Protein AF-A0A197ZX24-F1 (afdb_monomer)

Solvent-accessible surface area (backbone atoms only — not comparable to full-atom values): 5336 Å² total; per-residue (Å²): 141,55,79,38,79,45,60,33,38,15,67,42,65,69,44,44,52,56,39,48,55,52,40,52,73,71,59,35,79,43,74,47,78,44,76,47,70,73,58,71,67,63,61,52,52,77,73,51,74,71,70,90,76,74,96,78,73,80,67,76,68,67,70,42,44,20,38,32,41,34,34,29,46,54,91,47,46,71,59,50,52,53,49,34,50,74,52,70,28,50,112

Foldseek 3Di:
DDKDKDKKFDLDVVLLVQLQVVCVVLVFVDKDKDQDDCCVVVVVCVVPPPDDDDDDPPPCVVSRRMMMIIIDDPVCVVVSCVSQVVSVIDD

Structure (mmCIF, N/CA/C/O backbone):
data_AF-A0A197ZX24-F1
#
_entry.id   AF-A0A197ZX24-F1
#
loop_
_atom_site.group_PDB
_atom_site.id
_atom_site.type_symbol
_atom_site.label_atom_id
_atom_site.label_alt_id
_atom_site.label_comp_id
_atom_site.label_asym_id
_atom_site.label_entity_id
_atom_site.label_seq_id
_atom_site.pdbx_PDB_ins_code
_atom_site.Cartn_x
_atom_site.Cartn_y
_atom_site.Cartn_z
_atom_site.occupancy
_atom_site.B_iso_or_equiv
_atom_site.auth_seq_id
_atom_site.auth_comp_id
_atom_site.auth_asym_id
_atom_site.auth_atom_id
_atom_site.pdbx_PDB_model_num
ATOM 1 N N . MET A 1 1 ? -10.817 5.556 18.361 1.00 59.44 1 MET A N 1
ATOM 2 C CA . MET A 1 1 ? -10.874 5.254 16.920 1.00 59.44 1 MET A CA 1
ATOM 3 C C . MET A 1 1 ? -9.863 6.176 16.283 1.00 59.44 1 MET A C 1
ATOM 5 O O . MET A 1 1 ? -10.134 7.365 16.190 1.00 59.44 1 MET A O 1
ATOM 9 N N . ALA A 1 2 ? -8.656 5.665 16.056 1.00 79.38 2 ALA A N 1
ATOM 10 C CA . ALA A 1 2 ? -7.568 6.409 15.441 1.00 79.38 2 ALA A CA 1
ATOM 11 C C . ALA A 1 2 ? -7.314 5.752 14.086 1.00 79.38 2 ALA A C 1
ATOM 13 O O . ALA A 1 2 ? -7.042 4.556 14.010 1.00 79.38 2 ALA A O 1
ATOM 14 N N . GLU A 1 3 ? -7.498 6.520 13.024 1.00 83.81 3 GLU A N 1
ATOM 15 C CA . GLU A 1 3 ? -7.274 6.079 11.653 1.00 83.81 3 GLU A CA 1
ATOM 16 C C . GLU A 1 3 ? -5.844 6.458 11.271 1.00 83.81 3 GLU A C 1
ATOM 18 O O . GLU A 1 3 ? -5.371 7.548 11.612 1.00 83.81 3 GLU A O 1
ATOM 23 N N . ARG A 1 4 ? -5.135 5.562 10.583 1.00 87.12 4 ARG A N 1
ATOM 24 C CA . ARG A 1 4 ? -3.778 5.811 10.096 1.00 87.12 4 ARG A CA 1
ATOM 25 C C . ARG A 1 4 ? -3.697 5.602 8.596 1.00 87.12 4 ARG A C 1
ATOM 27 O O . ARG A 1 4 ? -4.080 4.557 8.078 1.00 87.12 4 ARG A O 1
ATOM 34 N N . GLY A 1 5 ? -3.162 6.613 7.921 1.00 88.81 5 GLY A N 1
ATOM 35 C CA . GLY A 1 5 ? -2.731 6.506 6.536 1.00 88.81 5 GLY A CA 1
ATOM 36 C C . GLY A 1 5 ? -1.353 5.857 6.459 1.00 88.81 5 GLY A C 1
ATOM 37 O O . GLY A 1 5 ? -0.461 6.203 7.234 1.00 88.81 5 GLY A O 1
ATOM 38 N N . ILE A 1 6 ? -1.1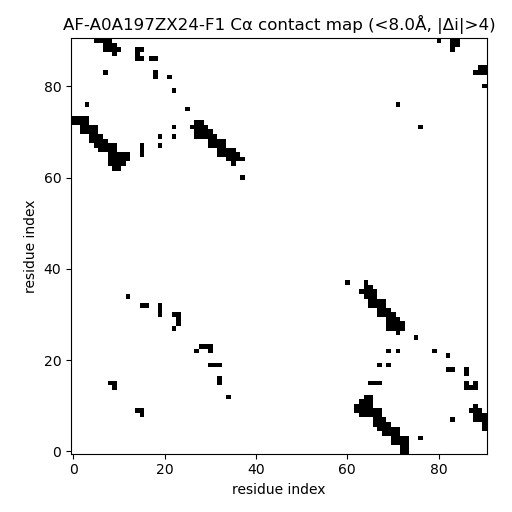92 4.931 5.524 1.00 89.00 6 ILE A N 1
ATOM 39 C CA . ILE A 1 6 ? 0.074 4.309 5.153 1.00 89.00 6 ILE A CA 1
ATOM 40 C C . ILE A 1 6 ? 0.343 4.639 3.692 1.00 89.00 6 ILE A C 1
ATOM 42 O O . ILE A 1 6 ? -0.533 4.460 2.847 1.00 89.00 6 ILE A O 1
ATOM 46 N N . LEU A 1 7 ? 1.561 5.092 3.414 1.00 89.56 7 LEU A N 1
ATOM 47 C CA . LEU A 1 7 ? 2.100 5.242 2.070 1.00 89.56 7 LEU A CA 1
ATOM 48 C C . LEU A 1 7 ? 3.184 4.192 1.897 1.00 89.56 7 LEU A C 1
ATOM 50 O O . LEU A 1 7 ? 4.113 4.145 2.689 1.00 89.56 7 LEU A O 1
ATOM 54 N N . ALA A 1 8 ? 3.036 3.339 0.896 1.00 88.25 8 ALA A N 1
ATOM 55 C CA . ALA A 1 8 ? 3.989 2.292 0.591 1.00 88.25 8 ALA A CA 1
ATOM 56 C C . ALA A 1 8 ? 4.418 2.384 -0.865 1.00 88.25 8 ALA A C 1
ATOM 58 O O . ALA A 1 8 ? 3.595 2.583 -1.757 1.00 88.25 8 ALA A O 1
ATOM 59 N N . TYR A 1 9 ? 5.704 2.202 -1.106 1.00 87.44 9 TYR A N 1
ATOM 60 C CA . TYR A 1 9 ? 6.299 2.282 -2.424 1.00 87.44 9 TYR A CA 1
ATOM 61 C C . TYR A 1 9 ? 6.657 0.891 -2.928 1.00 87.44 9 TYR A C 1
ATOM 63 O O . TYR A 1 9 ? 7.209 0.076 -2.184 1.00 87.44 9 TYR A O 1
ATOM 71 N N . PHE A 1 10 ? 6.372 0.629 -4.201 1.00 87.50 10 PHE A N 1
ATOM 72 C CA . PHE A 1 10 ? 6.615 -0.657 -4.841 1.00 87.50 10 PHE A CA 1
ATOM 73 C C . PHE A 1 10 ? 7.272 -0.490 -6.206 1.00 87.50 10 PHE A C 1
ATOM 75 O O . PHE A 1 10 ? 6.945 0.406 -6.980 1.00 87.50 10 PHE A O 1
ATOM 82 N N . HIS A 1 11 ? 8.140 -1.446 -6.527 1.00 83.25 11 HIS A N 1
ATOM 83 C CA . HIS A 1 11 ? 8.823 -1.531 -7.817 1.00 83.25 11 HIS A CA 1
ATOM 84 C C . HIS A 1 11 ? 7.957 -2.172 -8.913 1.00 83.25 11 HIS A C 1
ATOM 86 O O . HIS A 1 11 ? 8.340 -2.222 -10.080 1.00 83.25 11 HIS A O 1
ATOM 92 N N . SER A 1 12 ? 6.802 -2.751 -8.564 1.00 84.44 12 SER A N 1
ATOM 93 C CA . SER A 1 12 ? 5.910 -3.392 -9.537 1.00 84.44 12 SER A CA 1
ATOM 94 C C . SER A 1 12 ? 4.447 -3.327 -9.104 1.00 84.44 12 SER A C 1
ATOM 96 O O . SER A 1 12 ? 4.159 -3.475 -7.913 1.00 84.44 12 SER A O 1
ATOM 98 N N . PRO A 1 13 ? 3.509 -3.178 -10.058 1.00 83.81 13 PRO A N 1
ATOM 99 C CA . PRO A 1 13 ? 2.082 -3.057 -9.755 1.00 83.81 13 PRO A CA 1
ATOM 100 C C . PRO A 1 13 ? 1.519 -4.327 -9.114 1.00 83.81 13 PRO A C 1
ATOM 102 O O . PRO A 1 13 ? 0.686 -4.239 -8.221 1.00 83.81 13 PRO A O 1
ATOM 105 N N . GLU A 1 14 ? 2.034 -5.500 -9.489 1.00 87.56 14 GLU A N 1
ATOM 106 C CA . GLU A 1 14 ? 1.613 -6.785 -8.919 1.00 87.56 14 GLU A CA 1
ATOM 107 C C . GLU A 1 14 ? 1.889 -6.875 -7.408 1.00 87.56 14 GLU A C 1
ATOM 109 O O . GLU A 1 14 ? 1.076 -7.415 -6.654 1.00 87.56 14 GLU A O 1
ATOM 114 N N . GLN A 1 15 ? 3.011 -6.306 -6.944 1.00 88.62 15 GLN A N 1
ATOM 115 C CA . GLN A 1 15 ? 3.360 -6.269 -5.519 1.00 88.62 15 GLN A CA 1
ATOM 116 C C . GLN A 1 15 ? 2.382 -5.367 -4.752 1.00 88.62 15 GLN A C 1
ATOM 118 O O . GLN A 1 15 ? 1.847 -5.770 -3.714 1.00 88.62 15 GLN A O 1
ATOM 123 N N . ALA A 1 16 ? 2.077 -4.191 -5.309 1.00 87.69 16 ALA A N 1
ATOM 124 C CA . ALA A 1 16 ? 1.107 -3.262 -4.739 1.00 87.69 16 ALA A CA 1
ATOM 125 C C . ALA A 1 16 ? -0.314 -3.851 -4.717 1.00 87.69 16 ALA A C 1
ATOM 127 O O . ALA A 1 16 ? -0.971 -3.812 -3.680 1.00 87.69 16 ALA A O 1
ATOM 128 N N . GLU A 1 17 ? -0.788 -4.469 -5.803 1.00 88.56 17 GLU A N 1
ATOM 129 C CA . GLU A 1 17 ? -2.108 -5.120 -5.845 1.00 88.56 17 GLU A CA 1
ATOM 130 C C . GLU A 1 17 ? -2.229 -6.277 -4.843 1.00 88.56 17 GLU A C 1
ATOM 132 O O . GLU A 1 17 ? -3.265 -6.441 -4.181 1.00 88.56 17 GLU A O 1
ATOM 137 N N . GLY A 1 18 ? -1.161 -7.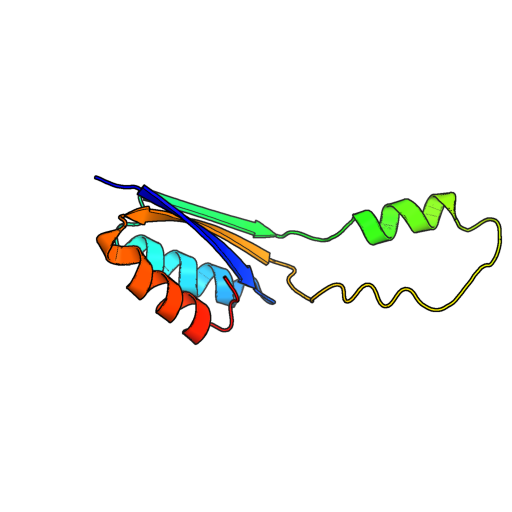065 -4.688 1.00 89.62 18 GLY A N 1
ATOM 138 C CA . GLY A 1 18 ? -1.102 -8.142 -3.704 1.00 89.62 18 GLY A CA 1
ATOM 139 C C . GLY A 1 18 ? -1.248 -7.626 -2.271 1.00 89.62 18 GLY A C 1
ATOM 140 O O . GLY A 1 18 ? -1.968 -8.222 -1.462 1.00 89.62 18 GLY A O 1
ATOM 141 N N . VAL A 1 19 ? -0.611 -6.497 -1.955 1.00 90.75 19 VAL A N 1
ATOM 142 C CA . VAL A 1 19 ? -0.744 -5.825 -0.655 1.00 90.75 19 VAL A CA 1
ATOM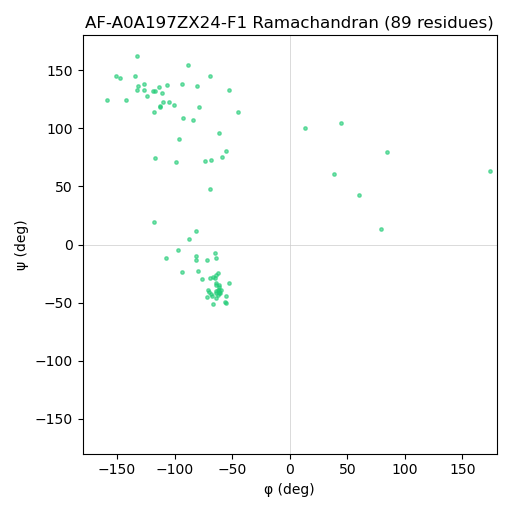 143 C C . VAL A 1 19 ? -2.112 -5.175 -0.503 1.00 90.75 19 VAL A C 1
ATOM 145 O O . VAL A 1 19 ? -2.753 -5.375 0.527 1.00 90.75 19 VAL A O 1
ATOM 148 N N . ALA A 1 20 ? -2.604 -4.477 -1.524 1.00 88.81 20 ALA A N 1
ATOM 149 C CA . ALA A 1 20 ? -3.913 -3.837 -1.514 1.00 88.81 20 ALA A CA 1
ATOM 150 C C . ALA A 1 20 ? -5.023 -4.846 -1.204 1.00 88.81 20 ALA A C 1
ATOM 152 O O . ALA A 1 20 ? -5.870 -4.597 -0.347 1.00 88.81 20 ALA A O 1
ATOM 153 N N . SER A 1 21 ? -4.970 -6.029 -1.822 1.00 89.81 21 SER A N 1
ATOM 154 C CA . SER A 1 21 ? -5.915 -7.120 -1.564 1.00 89.81 21 SER A CA 1
ATOM 155 C C . SER A 1 21 ? -5.867 -7.609 -0.112 1.00 89.81 21 SER A C 1
ATOM 157 O O . SER A 1 21 ? -6.912 -7.829 0.506 1.00 89.81 21 SER A O 1
ATOM 159 N N . LYS A 1 22 ? -4.664 -7.737 0.464 1.00 89.75 22 LYS A N 1
ATOM 160 C CA . LYS A 1 22 ? -4.473 -8.129 1.870 1.00 89.75 22 LYS A CA 1
ATOM 161 C C . LYS A 1 22 ? -4.951 -7.042 2.836 1.00 89.75 22 LYS A C 1
ATOM 163 O O . LYS A 1 22 ? -5.632 -7.363 3.804 1.00 89.75 22 LYS A O 1
ATOM 168 N N . LEU A 1 23 ? -4.661 -5.771 2.560 1.00 88.62 23 LEU A N 1
ATOM 169 C CA . LEU A 1 23 ? -5.133 -4.637 3.361 1.00 88.62 23 LEU A CA 1
ATOM 170 C C . LEU A 1 23 ? -6.661 -4.525 3.322 1.00 88.62 23 LEU A C 1
ATOM 172 O O . LEU A 1 23 ? -7.291 -4.344 4.363 1.00 88.62 23 LEU A O 1
ATOM 176 N N . ARG A 1 24 ? -7.282 -4.753 2.159 1.00 86.62 24 ARG A N 1
ATOM 177 C CA . ARG A 1 24 ? -8.747 -4.812 2.036 1.00 86.62 24 ARG A CA 1
ATOM 178 C C . ARG A 1 24 ? -9.349 -5.937 2.879 1.00 86.62 24 ARG A C 1
ATOM 180 O O . ARG A 1 24 ? -10.383 -5.740 3.513 1.00 86.62 24 ARG A O 1
ATOM 187 N N . ALA A 1 25 ? -8.690 -7.096 2.942 1.00 87.06 25 ALA A N 1
ATOM 188 C CA . ALA A 1 25 ? -9.107 -8.203 3.808 1.00 87.06 25 ALA A CA 1
ATOM 189 C C . ALA A 1 25 ? -8.961 -7.877 5.309 1.00 87.06 25 ALA A C 1
ATOM 191 O O . ALA A 1 25 ? -9.739 -8.374 6.122 1.00 87.06 25 ALA A O 1
ATOM 192 N N . LEU A 1 26 ? -8.020 -6.999 5.670 1.00 85.50 26 LEU A N 1
ATOM 193 C CA . LEU A 1 26 ? -7.810 -6.493 7.032 1.00 85.50 26 LEU A CA 1
ATOM 194 C C . LEU A 1 26 ? -8.761 -5.345 7.419 1.00 85.50 26 LEU A C 1
ATOM 196 O O . LEU A 1 26 ? -8.576 -4.727 8.462 1.00 85.50 26 LEU A O 1
ATOM 200 N N . ARG A 1 27 ? -9.805 -5.088 6.618 1.00 83.19 27 ARG A N 1
ATOM 201 C CA . ARG A 1 27 ? -10.733 -3.953 6.765 1.00 83.19 27 ARG A CA 1
ATOM 202 C C . ARG A 1 27 ? -10.052 -2.588 6.670 1.00 83.19 27 ARG A C 1
ATOM 204 O O . ARG A 1 27 ? -10.384 -1.678 7.428 1.00 83.19 27 ARG A O 1
ATOM 211 N N . ALA A 1 28 ? -9.132 -2.428 5.723 1.00 84.94 28 ALA A N 1
ATOM 212 C CA . ALA A 1 28 ? -8.754 -1.091 5.292 1.00 84.94 28 ALA A CA 1
ATOM 213 C C . ALA A 1 28 ? -10.006 -0.291 4.902 1.00 84.94 28 ALA A C 1
ATOM 215 O O . ALA A 1 28 ? -10.890 -0.805 4.212 1.00 84.94 28 ALA A O 1
ATOM 216 N N . LEU A 1 29 ? -10.075 0.941 5.394 1.00 85.06 29 LEU A N 1
ATOM 217 C CA . LEU A 1 29 ? -11.162 1.882 5.145 1.00 85.06 29 LEU A CA 1
ATOM 218 C C . LEU A 1 29 ? -11.119 2.364 3.695 1.00 85.06 29 LEU A C 1
ATOM 220 O O . LEU A 1 29 ? -12.158 2.446 3.047 1.00 85.06 29 LEU A O 1
ATOM 224 N N . ASP A 1 30 ? -9.911 2.623 3.196 1.00 88.19 30 ASP A N 1
ATOM 225 C CA . ASP A 1 30 ? -9.653 3.031 1.819 1.00 88.19 30 ASP A CA 1
ATOM 226 C C . ASP A 1 30 ? -8.294 2.493 1.355 1.00 88.19 30 ASP A C 1
ATOM 228 O O . ASP A 1 30 ? -7.355 2.414 2.150 1.00 88.19 30 ASP A O 1
ATOM 232 N N . VAL A 1 31 ? -8.185 2.088 0.089 1.00 89.75 31 VAL A N 1
ATOM 233 C CA . VAL A 1 31 ? -6.923 1.639 -0.517 1.00 89.75 31 VAL A CA 1
ATOM 234 C C . VAL A 1 31 ? -6.862 2.134 -1.952 1.00 89.75 31 VAL A C 1
ATOM 236 O O . VAL A 1 31 ? -7.733 1.815 -2.759 1.00 89.75 31 VAL A O 1
ATOM 239 N N . GLN A 1 32 ? -5.796 2.852 -2.277 1.00 88.50 32 GLN A N 1
ATOM 240 C CA . GLN A 1 32 ? -5.523 3.417 -3.587 1.00 88.50 32 GLN A CA 1
ATOM 241 C C . GLN A 1 32 ? -4.136 2.980 -4.043 1.00 88.50 32 GLN A C 1
ATOM 243 O O . GLN A 1 32 ? -3.173 3.025 -3.281 1.00 88.50 32 GLN A O 1
ATOM 248 N N . VAL A 1 33 ? -4.046 2.528 -5.290 1.00 88.44 33 VAL A N 1
ATOM 249 C CA . VAL A 1 33 ? -2.784 2.170 -5.939 1.00 88.44 33 VAL A CA 1
ATOM 250 C C . VAL A 1 33 ? -2.621 3.101 -7.126 1.00 88.44 33 VAL A C 1
ATOM 252 O O . VAL A 1 33 ? -3.407 3.050 -8.070 1.00 88.44 33 VAL A O 1
ATOM 255 N N . GLU A 1 34 ? -1.613 3.954 -7.055 1.00 85.94 34 GLU A N 1
ATOM 256 C CA . GLU A 1 34 ? -1.283 4.939 -8.072 1.00 85.94 34 GLU A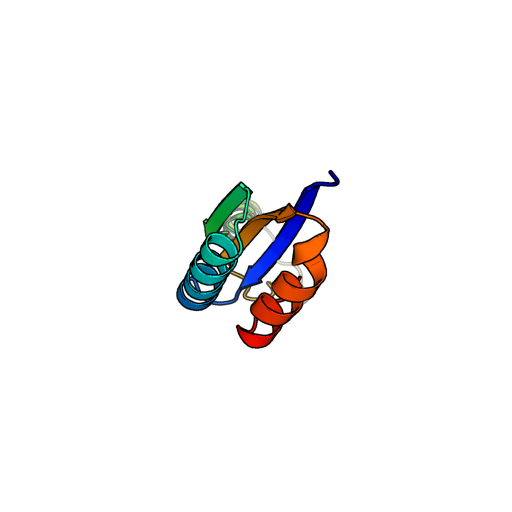 CA 1
ATOM 257 C C . GLU A 1 34 ? 0.028 4.532 -8.743 1.00 85.94 34 GLU A C 1
ATOM 259 O O . GLU A 1 34 ? 1.028 4.246 -8.080 1.00 85.94 34 GLU A O 1
ATOM 264 N N . ARG A 1 35 ? 0.043 4.508 -10.075 1.00 80.25 35 ARG A N 1
ATOM 265 C CA . ARG A 1 35 ? 1.286 4.352 -10.828 1.00 80.25 35 ARG A CA 1
ATOM 266 C C . ARG A 1 35 ? 1.930 5.721 -10.979 1.00 80.25 35 ARG A C 1
ATOM 268 O O . ARG A 1 35 ? 1.450 6.545 -11.751 1.00 80.25 35 ARG A O 1
ATOM 275 N N . PHE A 1 36 ? 3.007 5.950 -10.243 1.00 72.00 36 PHE A N 1
ATOM 276 C CA . PHE A 1 36 ? 3.760 7.189 -10.294 1.00 72.00 36 PHE A CA 1
ATOM 277 C C . PHE A 1 36 ? 4.944 7.017 -11.248 1.00 72.00 36 PHE A C 1
ATOM 279 O O . PHE A 1 36 ? 6.031 6.600 -10.863 1.00 72.00 36 PHE A O 1
ATOM 286 N N . THR A 1 37 ? 4.737 7.335 -12.525 1.00 59.41 37 THR A N 1
ATOM 287 C CA . THR A 1 37 ? 5.861 7.560 -13.438 1.00 59.41 37 THR A CA 1
ATOM 288 C C . THR A 1 37 ? 6.388 8.959 -13.154 1.00 59.41 37 THR A C 1
ATOM 290 O O . THR A 1 37 ? 5.648 9.931 -13.295 1.00 59.41 37 THR A O 1
ATOM 293 N N . ASN A 1 38 ? 7.649 9.072 -12.733 1.00 54.34 38 ASN A N 1
ATOM 294 C CA . ASN A 1 38 ? 8.316 10.359 -12.551 1.00 54.34 38 ASN A CA 1
ATOM 295 C C . ASN A 1 38 ? 8.547 11.029 -13.923 1.00 54.34 38 ASN A C 1
ATOM 297 O O . ASN A 1 38 ? 9.669 11.100 -14.417 1.00 54.34 38 ASN A O 1
ATOM 301 N N . ASP A 1 39 ? 7.477 11.533 -14.540 1.00 48.59 39 ASP A N 1
ATOM 302 C CA . ASP A 1 39 ? 7.490 12.307 -15.795 1.00 48.59 39 ASP A CA 1
ATOM 303 C C . ASP A 1 39 ? 8.232 13.651 -15.631 1.00 48.59 39 ASP A C 1
ATOM 305 O O . ASP A 1 39 ? 8.558 14.346 -16.591 1.00 48.59 39 ASP A O 1
ATOM 309 N N . ILE A 1 40 ? 8.608 13.989 -14.392 1.00 48.00 40 ILE A N 1
ATOM 310 C CA . ILE A 1 40 ? 9.502 15.104 -14.081 1.00 48.00 40 ILE A CA 1
ATOM 311 C C . ILE A 1 40 ? 10.891 14.880 -14.702 1.00 48.00 40 ILE A C 1
ATOM 313 O O . ILE A 1 40 ? 11.550 15.861 -15.010 1.00 48.00 40 ILE A O 1
ATOM 317 N N . GLY A 1 41 ? 11.328 13.644 -14.980 1.00 47.00 41 GLY A N 1
ATOM 318 C CA . GLY A 1 41 ? 12.575 13.394 -15.721 1.00 47.00 41 GLY A CA 1
ATOM 319 C C . GLY A 1 41 ? 12.514 13.797 -17.201 1.00 47.00 41 GLY A C 1
ATOM 320 O O . GLY A 1 41 ? 13.520 14.204 -17.773 1.00 47.00 41 GLY A O 1
ATOM 321 N N . THR A 1 42 ? 11.330 13.754 -17.815 1.00 48.41 42 THR A N 1
ATOM 322 C CA . THR A 1 42 ? 11.155 13.963 -19.263 1.00 48.41 42 THR A CA 1
ATOM 323 C C . THR A 1 42 ? 10.826 15.423 -19.608 1.00 48.41 42 THR A C 1
ATOM 325 O O . THR A 1 42 ? 11.127 15.891 -20.705 1.00 48.41 42 THR A O 1
ATOM 328 N N . GLY A 1 43 ? 10.278 16.192 -18.657 1.00 44.31 43 GLY A N 1
ATOM 329 C CA . GLY A 1 43 ? 9.985 17.622 -18.830 1.00 44.31 43 GLY A CA 1
ATOM 330 C C . GLY A 1 43 ? 11.205 18.556 -18.756 1.00 44.31 43 GLY A C 1
ATOM 331 O O . GLY A 1 43 ? 11.222 19.595 -19.421 1.00 44.31 43 GLY A O 1
ATOM 332 N N . ILE A 1 44 ? 12.245 18.197 -17.992 1.00 49.50 44 ILE A N 1
ATOM 333 C CA . ILE A 1 44 ? 13.507 18.969 -17.933 1.00 49.50 44 ILE A CA 1
ATOM 334 C C . ILE A 1 44 ? 14.437 18.686 -19.118 1.00 49.50 44 ILE A C 1
ATOM 336 O O . ILE A 1 44 ? 15.207 19.573 -19.485 1.00 49.50 44 ILE A O 1
ATOM 340 N N . GLU A 1 45 ? 14.318 17.536 -19.793 1.00 47.50 45 GLU A N 1
ATOM 341 C CA . GLU A 1 45 ? 15.080 17.259 -21.023 1.00 47.50 45 GLU A CA 1
ATOM 342 C C . GLU A 1 45 ? 14.750 18.251 -22.148 1.00 47.50 45 GLU A C 1
ATOM 344 O O . GLU A 1 45 ? 15.639 1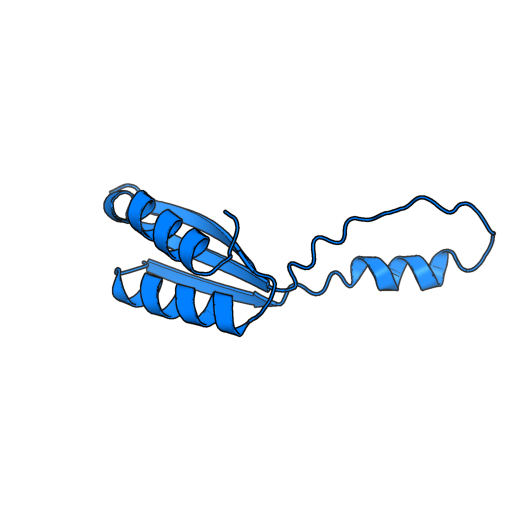8.668 -22.891 1.00 47.50 45 GLU A O 1
ATOM 349 N N . MET A 1 46 ? 13.496 18.707 -22.253 1.00 44.94 46 MET A N 1
ATOM 350 C CA . MET A 1 46 ? 13.094 19.551 -23.383 1.00 44.94 46 MET A CA 1
ATOM 351 C C . MET A 1 46 ? 13.462 21.034 -23.223 1.00 44.94 46 MET A C 1
ATOM 353 O O . MET A 1 46 ? 13.447 21.771 -24.206 1.00 44.94 46 MET A O 1
ATOM 357 N N . SER A 1 47 ? 13.835 21.470 -22.013 1.00 44.78 47 SER A N 1
ATOM 358 C CA . SER A 1 47 ? 14.293 22.849 -21.755 1.00 44.78 47 SER A CA 1
ATOM 359 C C . SER A 1 47 ? 15.802 22.958 -21.491 1.00 44.78 47 SER A C 1
ATOM 361 O O . SER A 1 47 ? 16.328 24.067 -21.497 1.00 44.78 47 SER A O 1
ATOM 363 N N . MET A 1 48 ? 16.500 21.832 -21.281 1.00 49.25 48 MET A N 1
ATOM 364 C CA . MET A 1 48 ? 17.945 21.766 -20.994 1.00 49.25 48 MET A CA 1
ATOM 365 C C . MET A 1 48 ? 18.745 21.002 -22.067 1.00 49.25 48 MET A C 1
ATOM 367 O O . MET A 1 48 ? 19.870 20.577 -21.821 1.00 49.25 48 MET A O 1
ATOM 371 N N . ALA A 1 49 ? 18.203 20.833 -23.278 1.00 50.81 49 ALA A N 1
ATOM 372 C CA . ALA A 1 49 ? 19.004 20.411 -24.434 1.00 50.81 49 ALA A CA 1
ATOM 373 C C . ALA A 1 49 ? 19.944 21.531 -24.938 1.00 50.81 49 ALA A C 1
ATOM 375 O O . ALA A 1 49 ? 20.868 21.272 -25.710 1.00 50.81 49 ALA A O 1
ATOM 376 N N . ASP A 1 50 ? 19.731 22.770 -24.484 1.00 50.78 50 ASP A N 1
ATOM 377 C CA . ASP A 1 50 ? 20.623 23.899 -24.722 1.00 50.78 50 ASP A CA 1
ATOM 378 C C . ASP A 1 50 ? 21.607 24.000 -23.549 1.00 50.78 50 ASP A C 1
ATOM 380 O O . ASP A 1 50 ? 21.242 24.358 -22.434 1.00 50.78 50 ASP A O 1
ATOM 384 N N . SER A 1 51 ? 22.870 23.668 -23.802 1.00 45.09 51 SER A N 1
ATOM 385 C CA . SER A 1 51 ? 23.999 23.853 -22.885 1.00 45.09 51 SER A CA 1
ATOM 386 C C . SER A 1 51 ? 24.237 22.750 -21.839 1.00 45.09 51 SER A C 1
ATOM 388 O O . SER A 1 51 ? 23.986 22.900 -20.649 1.00 45.09 51 SER A O 1
ATOM 390 N N . MET A 1 52 ? 24.873 21.669 -22.307 1.00 53.44 52 MET A N 1
ATOM 391 C CA . MET A 1 52 ? 26.028 21.023 -21.658 1.00 53.44 52 MET A CA 1
ATOM 392 C C . MET A 1 52 ? 26.320 21.463 -20.205 1.00 53.44 52 MET A C 1
ATOM 394 O O . MET A 1 52 ? 27.034 22.447 -20.010 1.00 53.44 52 MET A O 1
ATOM 398 N N . ILE A 1 53 ? 25.916 20.690 -19.193 1.00 52.69 53 ILE A N 1
ATOM 399 C CA . ILE A 1 53 ? 26.688 20.591 -17.944 1.00 52.69 53 ILE A CA 1
ATOM 400 C C . ILE A 1 53 ? 26.335 19.292 -17.189 1.00 52.69 53 ILE A C 1
ATOM 402 O O . ILE A 1 53 ? 25.175 19.009 -16.929 1.00 52.69 53 ILE A O 1
ATOM 406 N N . SER A 1 54 ? 27.372 18.499 -16.900 1.00 44.12 54 SER A N 1
ATOM 407 C CA . SER A 1 54 ? 27.526 17.528 -15.798 1.00 44.12 54 SER A CA 1
ATOM 408 C C . SER A 1 54 ? 26.345 16.591 -15.480 1.00 44.12 54 SER A C 1
ATOM 410 O O . SER A 1 54 ? 25.380 16.975 -14.842 1.00 44.12 54 SER A O 1
ATOM 412 N N . LYS A 1 55 ? 26.363 15.301 -15.837 1.00 52.50 55 LYS A N 1
ATOM 413 C CA . LYS A 1 55 ? 27.256 14.267 -15.272 1.00 52.50 55 LYS A CA 1
ATOM 414 C C . LYS A 1 55 ? 27.478 14.425 -13.764 1.00 52.50 55 LYS A C 1
ATOM 416 O O . LYS A 1 55 ? 28.597 14.700 -13.362 1.00 52.50 55 LYS A O 1
ATOM 421 N N . ASP A 1 56 ? 26.400 14.356 -12.993 1.00 48.81 56 ASP A N 1
ATOM 422 C CA . ASP A 1 56 ? 26.269 13.630 -11.716 1.00 48.81 56 ASP A CA 1
ATOM 423 C C . ASP A 1 56 ? 24.892 13.981 -11.136 1.00 48.81 56 ASP A C 1
ATOM 425 O O . ASP A 1 56 ? 24.746 14.686 -10.144 1.00 48.81 56 ASP A O 1
ATOM 429 N N . LEU A 1 57 ? 23.841 13.596 -11.852 1.00 47.75 57 LEU A N 1
ATOM 430 C CA . LEU A 1 57 ? 22.541 13.467 -11.224 1.00 47.75 57 LEU A CA 1
ATOM 431 C C . LEU A 1 57 ? 22.207 11.993 -11.362 1.00 47.75 57 LEU A C 1
ATOM 433 O O . LEU A 1 57 ? 21.406 11.587 -12.200 1.00 47.75 57 LEU A O 1
ATOM 437 N N . GLU A 1 58 ? 22.877 11.180 -10.540 1.00 47.50 58 GLU A N 1
ATOM 438 C CA . GLU A 1 58 ? 22.219 10.014 -9.965 1.00 47.50 58 GLU A CA 1
ATOM 439 C C . GLU A 1 58 ? 21.019 10.569 -9.190 1.00 47.50 58 GLU A C 1
ATOM 441 O O . GLU A 1 58 ? 21.017 10.695 -7.967 1.00 47.50 58 GLU A O 1
ATOM 446 N N . VAL A 1 59 ? 19.974 10.965 -9.927 1.00 49.50 59 VAL A N 1
ATOM 447 C CA . VAL A 1 59 ? 18.640 10.794 -9.401 1.00 49.50 59 VAL A CA 1
ATOM 448 C C . VAL A 1 59 ? 18.595 9.289 -9.265 1.00 49.50 59 VAL A C 1
ATOM 450 O O . VAL A 1 59 ? 18.397 8.581 -10.258 1.00 49.50 59 VAL A O 1
ATOM 453 N N . ASP A 1 60 ? 18.891 8.802 -8.061 1.00 46.44 60 ASP A N 1
ATOM 454 C CA . ASP A 1 60 ? 18.372 7.541 -7.572 1.00 46.44 60 ASP A CA 1
ATOM 455 C C . ASP A 1 60 ? 16.863 7.721 -7.718 1.00 46.44 60 ASP A C 1
ATOM 457 O O . ASP A 1 60 ? 16.148 8.205 -6.842 1.00 46.44 60 ASP A O 1
ATOM 461 N N . THR A 1 61 ? 16.404 7.516 -8.952 1.00 51.09 61 THR A N 1
ATOM 462 C CA . THR A 1 61 ? 15.015 7.425 -9.335 1.00 51.09 61 THR A CA 1
ATOM 463 C C . THR A 1 61 ? 14.700 6.063 -8.785 1.00 51.09 61 THR A C 1
ATOM 465 O O . THR A 1 61 ? 14.736 5.076 -9.517 1.00 51.09 61 THR A O 1
ATOM 468 N N . VAL A 1 62 ? 14.621 6.003 -7.451 1.00 54.09 62 VAL A N 1
ATOM 469 C CA . VAL A 1 62 ? 14.349 4.812 -6.671 1.00 54.09 62 VAL A CA 1
ATOM 470 C C . VAL A 1 62 ? 13.197 4.197 -7.431 1.00 54.09 62 VAL A C 1
ATOM 472 O O . VAL A 1 62 ? 12.203 4.900 -7.620 1.00 54.09 62 VAL A O 1
ATOM 475 N N . GLY A 1 63 ? 13.415 3.020 -8.028 1.00 55.81 63 GLY A N 1
ATOM 476 C CA . GLY A 1 63 ? 12.608 2.438 -9.111 1.00 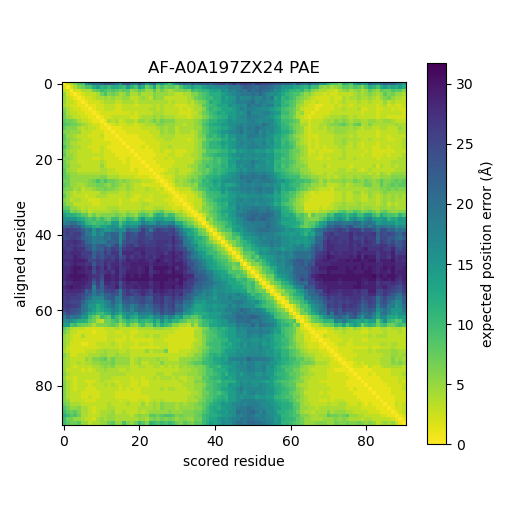55.81 63 GLY A CA 1
ATOM 477 C C . GLY A 1 63 ? 11.217 2.011 -8.650 1.00 55.81 63 GLY A C 1
ATOM 478 O O . GLY A 1 63 ? 10.788 0.884 -8.861 1.00 55.81 63 GLY A O 1
ATOM 479 N N . LEU A 1 64 ? 10.557 2.900 -7.932 1.00 66.81 64 LEU A N 1
ATOM 480 C CA . LEU A 1 64 ? 9.297 2.812 -7.254 1.00 66.81 64 LEU A CA 1
ATOM 481 C C . LEU A 1 64 ? 8.279 3.468 -8.178 1.00 66.81 64 LEU A C 1
ATOM 483 O O . LEU A 1 64 ? 7.794 4.569 -7.936 1.00 66.81 64 LEU A O 1
ATOM 487 N N . ASP A 1 65 ? 7.986 2.777 -9.275 1.00 76.38 65 ASP A N 1
ATOM 488 C CA . ASP A 1 65 ? 6.978 3.186 -10.252 1.00 76.38 65 ASP A CA 1
ATOM 489 C C . ASP A 1 65 ? 5.554 3.200 -9.669 1.00 76.38 65 ASP A C 1
ATOM 491 O O . ASP A 1 65 ? 4.624 3.672 -10.324 1.00 76.38 65 ASP A O 1
ATOM 495 N N . ILE A 1 66 ? 5.342 2.636 -8.475 1.00 86.00 66 ILE A N 1
ATOM 496 C CA . ILE A 1 66 ? 4.018 2.428 -7.891 1.00 86.00 66 ILE A CA 1
ATOM 497 C C . ILE A 1 66 ? 3.983 2.901 -6.440 1.00 86.00 66 ILE A C 1
ATOM 499 O O . ILE A 1 66 ? 4.828 2.530 -5.624 1.00 86.00 66 ILE A O 1
ATOM 503 N N . VAL A 1 67 ? 2.941 3.654 -6.105 1.00 88.50 67 VAL A N 1
ATOM 504 C CA . VAL A 1 67 ? 2.624 4.109 -4.753 1.00 88.50 67 VAL A CA 1
ATOM 505 C C . VAL A 1 67 ? 1.289 3.507 -4.335 1.00 88.50 67 VAL A C 1
ATOM 507 O O . VAL A 1 67 ? 0.308 3.546 -5.073 1.00 88.50 67 VAL A O 1
ATOM 510 N N . LEU A 1 68 ? 1.236 2.949 -3.134 1.00 89.25 68 LEU A N 1
ATOM 511 C CA . LEU A 1 68 ? 0.023 2.462 -2.497 1.00 89.25 68 LEU A CA 1
ATOM 512 C C . LEU A 1 68 ? -0.279 3.349 -1.293 1.00 89.25 68 LEU A C 1
ATOM 514 O O . LEU A 1 68 ? 0.503 3.405 -0.348 1.00 89.25 68 LEU A O 1
ATOM 518 N N . ALA A 1 69 ? -1.429 4.008 -1.315 1.00 90.69 69 ALA A N 1
ATOM 519 C CA . ALA A 1 69 ? -1.968 4.749 -0.187 1.00 90.69 69 ALA A CA 1
ATOM 520 C C . ALA A 1 69 ? -3.121 3.950 0.424 1.00 90.69 69 ALA A C 1
ATOM 522 O O . ALA A 1 69 ? -4.084 3.624 -0.263 1.00 90.69 69 ALA A O 1
ATOM 523 N N . ALA A 1 70 ? -3.044 3.618 1.708 1.00 90.06 70 ALA A N 1
ATOM 524 C CA . 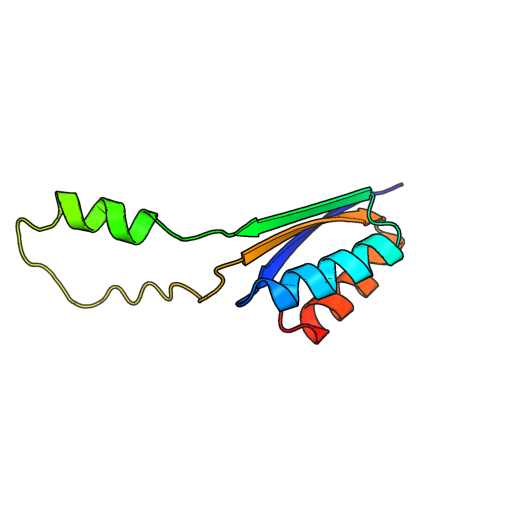ALA A 1 70 ? -4.118 2.912 2.400 1.00 90.06 70 ALA A CA 1
ATOM 525 C C . ALA A 1 70 ? -4.456 3.581 3.727 1.00 90.06 70 ALA A C 1
ATOM 527 O O . ALA A 1 70 ? -3.567 3.923 4.502 1.00 90.06 70 ALA A O 1
ATOM 528 N N . VAL A 1 71 ? -5.746 3.723 4.012 1.00 91.00 71 VAL A N 1
ATOM 529 C CA . VAL A 1 71 ? -6.263 4.171 5.305 1.00 91.00 71 VAL A CA 1
ATOM 530 C C . VAL A 1 71 ? -6.732 2.947 6.069 1.00 91.00 71 VAL A C 1
ATOM 532 O O . VAL A 1 71 ? -7.615 2.216 5.617 1.00 91.00 71 VAL A O 1
ATOM 535 N N . ILE A 1 72 ? -6.140 2.708 7.231 1.00 89.44 72 ILE A N 1
ATOM 536 C CA . ILE A 1 72 ? -6.448 1.555 8.073 1.00 89.44 72 ILE A CA 1
ATOM 537 C C . ILE A 1 72 ? -6.640 1.973 9.529 1.00 89.44 72 ILE A C 1
ATOM 539 O O . ILE A 1 72 ? -6.212 3.046 9.948 1.00 89.44 72 ILE A O 1
ATOM 543 N N . ASP A 1 73 ? -7.275 1.111 10.317 1.00 89.44 73 ASP A N 1
ATOM 544 C CA . ASP A 1 73 ? -7.383 1.328 11.758 1.00 89.44 73 ASP A CA 1
ATOM 545 C C . ASP A 1 73 ? -6.015 1.166 12.442 1.00 89.44 73 ASP A C 1
ATOM 547 O O . ASP A 1 73 ? -5.208 0.311 12.058 1.00 89.44 73 ASP A O 1
ATOM 551 N N . GLU A 1 74 ? -5.761 1.961 13.482 1.00 88.19 74 GLU A N 1
ATOM 552 C CA . GLU A 1 74 ? -4.531 1.906 14.277 1.00 88.19 74 GLU A CA 1
ATOM 553 C C . GLU A 1 74 ? -4.220 0.495 14.806 1.00 88.19 74 GLU A C 1
ATOM 555 O O . GLU A 1 74 ? -3.055 0.102 14.834 1.00 88.19 74 GLU A O 1
ATOM 560 N N . GLN A 1 75 ? -5.237 -0.313 15.131 1.00 87.88 75 GLN A N 1
ATOM 561 C CA . GLN A 1 75 ? -5.062 -1.697 15.597 1.00 87.88 75 GLN A CA 1
ATOM 562 C C . GLN A 1 75 ? -4.440 -2.612 14.524 1.00 87.88 75 GLN A C 1
ATOM 564 O O . GLN A 1 75 ? -3.807 -3.613 14.852 1.00 87.88 75 GLN A O 1
ATOM 569 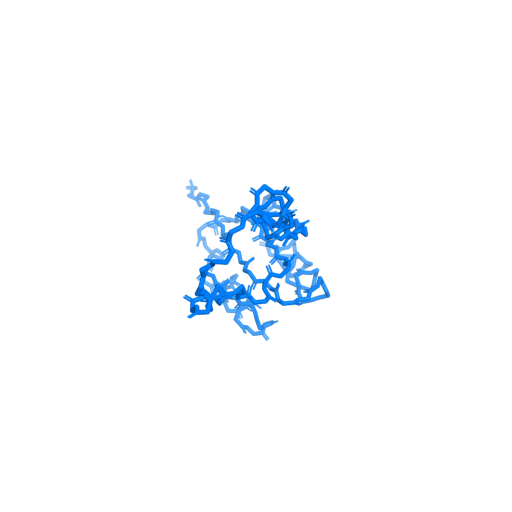N N . CYS A 1 76 ? -4.625 -2.288 13.239 1.00 87.69 76 CYS A N 1
ATOM 570 C CA . CYS A 1 76 ? -4.098 -3.061 12.110 1.00 87.69 76 CYS A CA 1
ATOM 571 C C . CYS A 1 76 ? -2.780 -2.496 11.560 1.00 87.69 76 CYS A C 1
ATOM 573 O O . CYS A 1 76 ? -2.181 -3.120 10.681 1.00 87.69 76 CYS A O 1
ATOM 575 N N . TYR A 1 77 ? -2.312 -1.350 12.067 1.00 88.31 77 TYR A N 1
ATOM 576 C CA . TYR A 1 77 ? -1.141 -0.638 11.548 1.00 88.31 77 TYR A CA 1
ATOM 577 C C . TYR A 1 77 ? 0.124 -1.497 11.518 1.00 88.31 77 TYR A C 1
ATOM 579 O O . TYR A 1 77 ? 0.768 -1.637 10.479 1.00 88.31 77 TYR A O 1
ATOM 587 N N . GLU A 1 78 ? 0.434 -2.159 12.630 1.00 89.38 78 GLU A N 1
ATOM 588 C CA . GLU A 1 78 ? 1.604 -3.037 12.716 1.00 89.38 78 GLU A CA 1
ATOM 589 C C . GLU A 1 78 ? 1.512 -4.241 11.769 1.00 89.38 78 GLU A C 1
ATOM 591 O O . GLU A 1 78 ? 2.517 -4.691 11.216 1.00 89.38 78 GLU A O 1
ATOM 596 N N . GLN A 1 79 ? 0.305 -4.774 11.561 1.00 89.12 79 GLN A N 1
ATOM 597 C CA . GLN A 1 79 ? 0.102 -5.899 10.654 1.00 89.12 79 GLN A CA 1
ATOM 598 C C . GLN A 1 79 ? 0.265 -5.472 9.193 1.00 89.12 79 GLN A C 1
ATOM 600 O O . GLN A 1 79 ? 0.856 -6.210 8.405 1.00 89.12 79 GLN A O 1
ATOM 605 N N . ALA A 1 80 ? -0.219 -4.282 8.839 1.00 88.75 80 ALA A N 1
ATOM 606 C CA . ALA A 1 80 ? -0.071 -3.722 7.505 1.00 88.75 80 ALA A CA 1
ATOM 607 C C . ALA A 1 80 ? 1.396 -3.494 7.129 1.00 88.75 80 ALA A C 1
ATOM 609 O O . ALA A 1 80 ? 1.791 -3.900 6.037 1.00 88.75 80 ALA A O 1
ATOM 610 N N . ILE A 1 81 ? 2.211 -2.954 8.044 1.00 90.62 81 ILE A N 1
ATOM 611 C CA . ILE A 1 81 ? 3.658 -2.791 7.823 1.00 90.62 81 ILE A CA 1
ATOM 612 C C . ILE A 1 81 ? 4.299 -4.130 7.457 1.00 90.62 81 ILE A C 1
ATOM 614 O O . ILE A 1 81 ? 4.925 -4.241 6.407 1.00 90.62 81 ILE A O 1
ATOM 618 N N . ARG A 1 82 ? 4.046 -5.188 8.241 1.00 90.44 82 ARG A N 1
ATOM 619 C CA . ARG A 1 82 ? 4.607 -6.515 7.934 1.00 90.44 82 ARG A CA 1
ATOM 620 C C . ARG A 1 82 ? 4.177 -7.029 6.569 1.00 90.44 82 ARG A C 1
ATOM 622 O O . ARG A 1 82 ? 4.964 -7.676 5.883 1.00 90.44 82 ARG A O 1
ATOM 629 N N . VAL A 1 83 ? 2.921 -6.798 6.185 1.00 90.38 83 VAL A N 1
ATOM 630 C CA . VAL A 1 83 ? 2.398 -7.227 4.883 1.00 90.38 83 VAL A CA 1
ATOM 631 C C . VAL A 1 83 ? 3.122 -6.514 3.742 1.00 90.38 83 VAL A C 1
ATOM 633 O O . VAL A 1 83 ? 3.443 -7.170 2.750 1.00 90.38 83 VAL A O 1
ATOM 636 N N . ILE A 1 84 ? 3.386 -5.215 3.895 1.00 89.69 84 ILE A N 1
ATOM 637 C CA . ILE A 1 84 ? 4.095 -4.391 2.912 1.00 89.69 84 ILE A CA 1
ATOM 638 C C . ILE A 1 84 ? 5.553 -4.840 2.790 1.00 89.69 84 ILE A C 1
ATOM 640 O O . ILE A 1 84 ? 5.986 -5.176 1.688 1.00 89.69 84 ILE A O 1
ATOM 644 N N . GLU A 1 85 ? 6.266 -4.959 3.911 1.00 88.88 85 GLU A N 1
ATOM 645 C CA . GLU A 1 85 ? 7.667 -5.402 3.933 1.00 88.88 85 GLU A CA 1
ATOM 646 C C . GLU A 1 85 ? 7.825 -6.816 3.349 1.00 88.88 85 GLU A C 1
ATOM 648 O O . GLU A 1 85 ? 8.719 -7.078 2.547 1.00 88.88 85 GLU A O 1
ATOM 653 N N . THR A 1 86 ? 6.908 -7.734 3.680 1.00 88.38 86 THR A N 1
ATOM 654 C CA . THR A 1 86 ? 6.916 -9.110 3.141 1.00 88.38 86 THR A CA 1
ATOM 655 C C . THR A 1 86 ? 6.681 -9.135 1.630 1.00 88.38 86 THR A C 1
ATOM 657 O O . THR A 1 86 ? 7.119 -10.059 0.946 1.00 88.38 86 THR A O 1
ATOM 660 N N . ALA A 1 87 ? 5.959 -8.148 1.104 1.00 84.81 87 ALA A N 1
ATOM 661 C CA . ALA A 1 87 ? 5.695 -8.005 -0.319 1.00 84.81 87 ALA A CA 1
ATOM 662 C C . ALA A 1 87 ? 6.786 -7.222 -1.064 1.00 84.81 87 ALA A C 1
ATOM 664 O O . ALA A 1 87 ? 6.606 -6.981 -2.251 1.00 84.81 87 ALA A O 1
ATOM 665 N N . GLY A 1 88 ? 7.884 -6.837 -0.401 1.00 84.00 88 GLY A N 1
ATOM 666 C CA . GLY A 1 88 ? 8.976 -6.07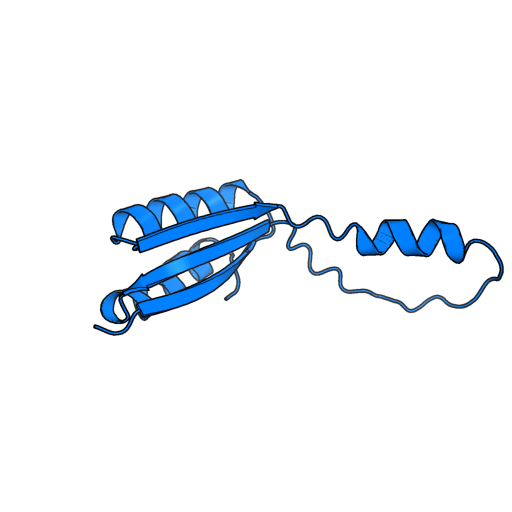8 -1.019 1.00 84.00 88 GLY A CA 1
ATOM 667 C C . GLY A 1 88 ? 8.696 -4.581 -1.169 1.00 84.00 88 GLY A C 1
ATOM 668 O O . GLY A 1 88 ? 9.410 -3.902 -1.907 1.00 84.00 88 GLY A O 1
ATOM 669 N N . GLY A 1 89 ? 7.656 -4.075 -0.502 1.00 82.94 89 GLY A N 1
ATOM 670 C CA . GLY A 1 89 ? 7.371 -2.647 -0.432 1.00 82.94 89 GLY A CA 1
ATOM 671 C C . GLY A 1 89 ? 8.076 -1.973 0.739 1.00 82.94 89 GLY A C 1
ATOM 672 O O . GLY A 1 89 ? 8.350 -2.607 1.760 1.00 82.94 89 GLY A O 1
ATOM 673 N N . SER A 1 90 ? 8.310 -0.673 0.596 1.00 82.94 90 SER A N 1
ATOM 674 C CA . SER A 1 90 ? 8.887 0.186 1.637 1.00 82.94 90 SER A CA 1
ATOM 675 C C . SER A 1 90 ? 7.852 1.212 2.093 1.00 82.94 90 SER A C 1
ATOM 677 O O . SER A 1 90 ? 7.177 1.789 1.243 1.00 82.94 90 SER A O 1
ATOM 679 N N . VAL A 1 91 ? 7.719 1.420 3.408 1.00 80.94 91 VAL A N 1
ATOM 680 C CA . VAL A 1 91 ? 6.771 2.362 4.047 1.00 80.94 91 VAL A CA 1
ATOM 681 C C . VAL A 1 91 ? 7.492 3.616 4.520 1.00 80.94 91 VAL A C 1
ATOM 683 O O . VAL A 1 91 ? 8.584 3.449 5.106 1.00 80.94 91 VAL A O 1
#

Nearest PDB structures (foldseek):
  1xiq-assembly1_B  TM=4.422E-01  e=1.206E-01  Plasmodium falciparum 3D7
  8j07-assembly1_y  TM=4.690E-01  e=3.076E-01  Homo sapiens
  8x2u-assembly1_M  TM=4.765E-01  e=2.616E+00  Mus musculus
  3o7w-assembly1_A  TM=3.863E-01  e=2.002E+00  Homo sapiens
  2hv9-assembly1_A  TM=2.647E-01  e=9.326E+00  Encephalitozoon cuniculi

pLDDT: mean 75.32, std 17.51, range [44.12, 91.0]

Sequence (91 aa):
MAERGILAYFHSPEQAEGVASKLRALRALDVQVERFTNDIGTGIEMSMADSMISKDLEVDTVGLDIVLAAVIDEQCYEQAIRVIETAGGSV

Organism: NCBI:txid1850517

Secondary structure (DSSP, 8-state):
--EEEEEEEESSHHHHHHHHHHHHHTT-SEEEEEE---THHHHHHTTSSSS---S-------S--EEEEEEEEGGGHHHHHHHHHHTT-B-

Radius of gyration: 17.03 Å; Cα contacts (8 Å, |Δi|>4): 140; chains: 1; bounding box: 39×33×42 Å

Mean predicted aligned error: 10.65 Å